Protein AF-A0A3B8Z923-F1 (afdb_monomer_lite)

Foldseek 3Di:
DDDPPPDDDPVLVVLVVVLVVCVVVVQPRDPVLSVQLVVQCVVQDCDDPVSNVVSNCVSRPD

Secondary stru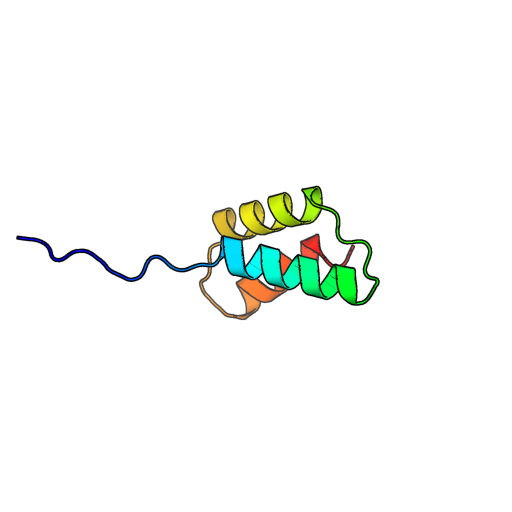cture (DSSP, 8-state):
-PPP------HHHHHHHHHHHHHHTT----HHHHHHHHHHHHHH-SSSHHHHHHHHHHHH--

Radius of gyration: 13.58 Å; chains: 1; bounding box: 48×18×26 Å

Structure (mmCIF, N/CA/C/O backbone):
data_AF-A0A3B8Z923-F1
#
_entry.id   AF-A0A3B8Z923-F1
#
loop_
_atom_site.group_PDB
_atom_site.id
_atom_site.type_symbol
_atom_site.label_atom_id
_atom_site.label_alt_id
_atom_site.label_comp_id
_atom_site.label_asym_id
_atom_site.label_entity_id
_atom_site.label_seq_id
_atom_site.pdbx_PDB_ins_code
_atom_site.Cartn_x
_atom_site.Cartn_y
_atom_site.Cartn_z
_atom_site.occupancy
_atom_site.B_iso_or_equiv
_atom_site.auth_seq_id
_atom_site.auth_comp_id
_atom_site.auth_asym_id
_atom_site.auth_atom_id
_atom_site.pdbx_PDB_model_num
ATOM 1 N N . MET A 1 1 ? -38.501 4.117 7.200 1.00 49.75 1 MET A N 1
ATOM 2 C CA . MET A 1 1 ? -37.861 4.406 5.898 1.00 49.75 1 MET A CA 1
ATOM 3 C C . MET A 1 1 ? -36.422 4.797 6.186 1.00 49.75 1 MET A C 1
ATOM 5 O O . MET A 1 1 ? -36.225 5.823 6.819 1.00 49.75 1 MET A O 1
ATOM 9 N N . GLN A 1 2 ? -35.437 3.963 5.848 1.00 49.03 2 GLN A N 1
ATOM 10 C CA . GLN A 1 2 ? -34.022 4.302 6.032 1.00 49.03 2 GLN A CA 1
ATOM 11 C C . GLN A 1 2 ? -33.480 4.805 4.689 1.00 49.03 2 GLN A C 1
ATOM 13 O O . GLN A 1 2 ? -33.711 4.169 3.662 1.00 49.03 2 GLN A O 1
ATOM 18 N N . ALA A 1 3 ? -32.865 5.990 4.694 1.00 52.22 3 ALA A N 1
ATOM 19 C CA . ALA A 1 3 ? -32.299 6.623 3.505 1.00 52.22 3 ALA A CA 1
ATOM 20 C C . ALA A 1 3 ? -31.157 5.767 2.925 1.00 52.22 3 ALA A C 1
ATOM 22 O O . ALA A 1 3 ? -30.459 5.102 3.695 1.00 52.22 3 ALA A O 1
ATOM 23 N N . PRO A 1 4 ? -30.929 5.772 1.599 1.00 52.94 4 PRO A N 1
ATOM 24 C CA . PRO A 1 4 ? -29.790 5.072 1.028 1.00 52.94 4 PRO A CA 1
ATOM 25 C C . PRO A 1 4 ? -28.504 5.746 1.519 1.00 52.94 4 PRO A C 1
ATOM 27 O O . PRO A 1 4 ? -28.284 6.933 1.280 1.00 52.94 4 PRO A O 1
ATOM 30 N N . SER A 1 5 ? -27.664 4.990 2.227 1.00 59.41 5 SER A N 1
ATOM 31 C CA . SER A 1 5 ? -26.345 5.403 2.720 1.00 59.41 5 SER A CA 1
ATOM 32 C C . SER A 1 5 ? -25.396 5.649 1.538 1.00 59.41 5 SER A C 1
ATOM 34 O O . SER A 1 5 ? -24.592 4.797 1.165 1.00 59.41 5 SER A O 1
ATOM 36 N N . GLY A 1 6 ? -25.544 6.799 0.887 1.00 59.81 6 GLY A N 1
ATOM 37 C CA . GLY A 1 6 ? -24.942 7.133 -0.404 1.00 59.81 6 GLY A CA 1
ATOM 38 C C . GLY A 1 6 ? -23.460 7.499 -0.384 1.00 59.81 6 GLY A C 1
ATOM 39 O O . GLY A 1 6 ? -23.057 8.352 -1.166 1.00 59.81 6 GLY A O 1
ATOM 40 N N . ASN A 1 7 ? -22.637 6.888 0.469 1.00 60.31 7 ASN A N 1
ATOM 41 C CA . ASN A 1 7 ? -21.188 7.059 0.367 1.00 60.31 7 ASN A CA 1
ATOM 42 C C . ASN A 1 7 ? -20.428 5.815 0.844 1.00 60.31 7 ASN A C 1
ATOM 44 O O . ASN A 1 7 ? -19.800 5.813 1.902 1.00 60.31 7 ASN A O 1
ATOM 48 N N . GLN A 1 8 ? -20.497 4.730 0.069 1.00 73.12 8 GLN A N 1
ATOM 49 C CA . GLN A 1 8 ? -19.549 3.630 0.242 1.00 73.12 8 GLN A CA 1
ATOM 50 C C . GLN A 1 8 ? -18.152 4.139 -0.139 1.00 73.12 8 GLN A C 1
ATOM 52 O O . GLN A 1 8 ? -17.929 4.576 -1.268 1.00 73.12 8 GLN A O 1
ATOM 57 N N . GLY A 1 9 ? -17.223 4.130 0.819 1.00 82.19 9 GLY A N 1
ATOM 58 C CA . GLY A 1 9 ? -15.845 4.561 0.591 1.00 82.19 9 GLY A CA 1
ATOM 59 C C . GLY A 1 9 ? -15.146 3.716 -0.481 1.00 82.19 9 GLY A C 1
ATOM 60 O O . GLY A 1 9 ? -15.345 2.506 -0.571 1.00 82.19 9 GLY A O 1
ATOM 61 N N . ARG A 1 10 ? -14.283 4.349 -1.281 1.00 91.62 10 ARG A N 1
ATOM 62 C CA . ARG A 1 10 ? -13.589 3.738 -2.432 1.00 91.62 10 ARG A CA 1
ATOM 63 C C . ARG A 1 10 ? -12.181 3.239 -2.094 1.00 91.62 10 ARG A C 1
ATOM 65 O O . ARG A 1 10 ? -11.253 3.390 -2.882 1.00 91.62 10 ARG A O 1
ATOM 72 N N . ILE A 1 11 ? -11.984 2.666 -0.905 1.00 92.50 11 ILE A N 1
ATOM 73 C CA . ILE A 1 11 ? -10.627 2.357 -0.421 1.00 92.50 11 ILE A CA 1
ATOM 74 C C . ILE A 1 11 ? -9.880 1.371 -1.329 1.00 92.50 11 ILE A C 1
ATOM 76 O O . ILE A 1 11 ? -8.720 1.600 -1.658 1.00 92.50 11 ILE A O 1
ATOM 80 N N . ALA A 1 12 ? -10.547 0.316 -1.802 1.00 93.88 12 ALA A N 1
ATOM 81 C CA . ALA A 1 12 ? -9.921 -0.668 -2.683 1.00 93.88 12 ALA A CA 1
ATOM 82 C C . ALA A 1 12 ? -9.502 -0.050 -4.030 1.00 93.88 12 ALA A C 1
ATOM 84 O O . ALA A 1 12 ? -8.415 -0.338 -4.528 1.00 93.88 12 ALA A O 1
ATOM 85 N N . GLU A 1 13 ? -10.331 0.839 -4.589 1.00 95.75 13 GLU A N 1
ATOM 86 C CA . GLU A 1 13 ? -10.011 1.591 -5.810 1.00 95.75 13 GLU A CA 1
ATOM 87 C C . GLU A 1 13 ? -8.803 2.506 -5.581 1.00 95.75 13 GLU A C 1
ATOM 89 O O . GLU A 1 13 ? -7.867 2.497 -6.378 1.00 95.75 13 GLU A O 1
ATOM 94 N N . ASN A 1 14 ? -8.774 3.233 -4.462 1.00 95.56 14 ASN A N 1
ATOM 95 C CA . ASN A 1 14 ? -7.667 4.122 -4.112 1.00 95.56 14 ASN A CA 1
ATOM 96 C C . ASN A 1 14 ? -6.343 3.358 -3.959 1.00 95.56 14 ASN A C 1
ATOM 98 O O . ASN A 1 14 ? -5.323 3.801 -4.484 1.00 95.56 14 ASN A O 1
ATOM 102 N N . ILE A 1 15 ? -6.360 2.182 -3.320 1.00 95.69 15 ILE A N 1
ATOM 103 C CA . ILE A 1 15 ? -5.179 1.310 -3.210 1.00 95.69 15 ILE A CA 1
ATOM 104 C C . ILE A 1 15 ? -4.727 0.841 -4.600 1.00 95.69 15 ILE A C 1
ATOM 106 O O . ILE A 1 15 ? -3.533 0.874 -4.900 1.00 95.69 15 ILE A O 1
ATOM 110 N N . MET A 1 16 ? -5.659 0.460 -5.485 1.00 96.44 16 MET A N 1
ATOM 111 C CA . MET A 1 16 ? -5.313 0.101 -6.864 1.00 96.44 16 MET A CA 1
ATOM 112 C C . MET A 1 16 ? -4.682 1.269 -7.630 1.00 96.44 16 MET A C 1
ATOM 114 O O . MET A 1 16 ? -3.680 1.069 -8.319 1.00 96.44 16 MET A O 1
ATOM 118 N N . TYR A 1 17 ? -5.248 2.476 -7.537 1.00 97.19 17 TYR A N 1
ATOM 119 C CA . TYR A 1 17 ? -4.699 3.662 -8.197 1.00 97.19 17 TYR A CA 1
ATOM 120 C C . TYR A 1 17 ? -3.309 4.007 -7.669 1.00 97.19 17 TYR A C 1
ATOM 122 O O . TYR A 1 17 ? -2.406 4.265 -8.463 1.00 97.19 17 TYR A O 1
ATOM 130 N N . PHE A 1 18 ? -3.107 3.927 -6.355 1.00 96.12 18 PHE A N 1
ATOM 131 C CA . PHE A 1 18 ? -1.803 4.151 -5.748 1.00 96.12 18 PHE A CA 1
ATOM 132 C C . PHE A 1 18 ? -0.770 3.116 -6.213 1.00 96.12 18 PHE A C 1
ATOM 134 O O . PHE A 1 18 ? 0.314 3.483 -6.656 1.00 96.12 18 PHE A O 1
ATOM 141 N N . ALA A 1 19 ? -1.118 1.828 -6.248 1.00 96.69 19 ALA A N 1
ATOM 142 C CA . ALA A 1 19 ? -0.223 0.795 -6.767 1.00 96.69 19 ALA A CA 1
ATOM 143 C C . ALA A 1 19 ? 0.132 0.997 -8.253 1.00 96.69 19 ALA A C 1
ATOM 145 O O . ALA A 1 19 ? 1.265 0.739 -8.666 1.00 96.69 19 ALA A O 1
ATOM 146 N N . ARG A 1 20 ? -0.815 1.486 -9.069 1.00 96.19 20 ARG A N 1
ATOM 147 C CA . ARG A 1 20 ? -0.541 1.868 -10.465 1.00 96.19 20 ARG A CA 1
ATOM 148 C C . ARG A 1 20 ? 0.420 3.049 -10.546 1.00 96.19 20 ARG A C 1
ATOM 150 O O . ARG A 1 20 ? 1.321 3.008 -11.379 1.00 96.19 20 ARG A O 1
ATOM 157 N N . LEU A 1 21 ? 0.257 4.050 -9.680 1.00 97.25 21 LEU A N 1
ATOM 158 C CA . LEU A 1 21 ? 1.170 5.188 -9.588 1.00 97.25 21 LEU A CA 1
ATOM 159 C C . LEU A 1 21 ? 2.593 4.716 -9.257 1.00 97.25 21 LEU A C 1
ATOM 161 O O . LEU A 1 21 ? 3.525 5.047 -9.987 1.00 97.25 21 LEU A O 1
ATOM 165 N N . LEU A 1 22 ? 2.754 3.866 -8.239 1.00 95.75 22 LEU A N 1
ATOM 166 C CA . LEU A 1 22 ? 4.054 3.295 -7.873 1.00 95.75 22 LEU A CA 1
ATOM 167 C C . LEU A 1 22 ? 4.684 2.518 -9.038 1.00 95.75 22 LEU A C 1
ATOM 169 O O . LEU A 1 22 ? 5.859 2.708 -9.346 1.00 95.75 22 LEU A O 1
ATOM 173 N N . ARG A 1 23 ? 3.895 1.705 -9.751 1.00 95.19 23 ARG A N 1
ATOM 174 C CA . ARG A 1 23 ? 4.371 0.989 -10.943 1.00 95.19 23 ARG A CA 1
ATOM 175 C C . ARG A 1 23 ? 4.804 1.939 -12.058 1.00 95.19 23 ARG A C 1
ATOM 177 O O . ARG A 1 23 ? 5.847 1.717 -12.663 1.00 95.19 23 ARG A O 1
ATOM 184 N N . SER A 1 24 ? 4.032 2.994 -12.328 1.00 96.88 24 SER A N 1
ATOM 185 C CA . SER A 1 24 ? 4.415 4.004 -13.326 1.00 96.88 24 SER A CA 1
ATOM 186 C C . SER A 1 24 ? 5.680 4.772 -12.940 1.00 96.88 24 SER A C 1
ATOM 188 O O . SER A 1 24 ? 6.402 5.226 -13.820 1.00 96.88 24 SER A O 1
ATOM 190 N N . ALA A 1 25 ? 5.980 4.855 -11.642 1.00 97.06 25 ALA A N 1
ATOM 191 C CA . ALA A 1 25 ? 7.215 5.422 -11.113 1.00 97.06 25 ALA A CA 1
ATOM 192 C C . ALA A 1 25 ? 8.396 4.426 -11.106 1.00 97.06 25 ALA A C 1
ATOM 194 O O . ALA A 1 25 ? 9.479 4.769 -10.641 1.00 97.06 25 ALA A O 1
ATOM 195 N N . GLY A 1 26 ? 8.209 3.201 -11.610 1.00 95.31 26 GLY A N 1
ATOM 196 C CA . GLY A 1 26 ? 9.259 2.184 -11.712 1.00 95.31 26 GLY A CA 1
ATOM 197 C C . GLY A 1 26 ? 9.388 1.258 -10.500 1.00 95.31 26 GLY A C 1
ATOM 198 O O . GLY A 1 26 ? 10.288 0.42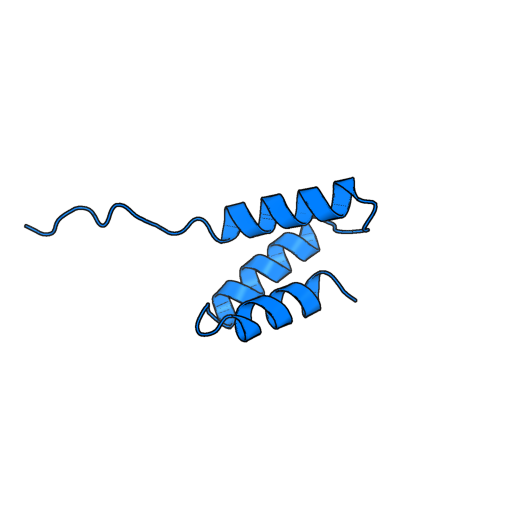1 -10.486 1.00 95.31 26 GLY A O 1
ATOM 199 N N . LEU A 1 27 ? 8.503 1.351 -9.500 1.00 94.56 27 LEU A N 1
ATOM 200 C CA . LEU A 1 27 ? 8.521 0.419 -8.372 1.00 94.56 27 LEU A CA 1
ATOM 201 C C . LEU A 1 27 ? 7.934 -0.948 -8.781 1.00 94.56 27 LEU A C 1
ATOM 203 O O . LEU A 1 27 ? 6.908 -0.996 -9.473 1.00 94.56 27 LEU A O 1
ATOM 207 N N . PRO A 1 28 ? 8.513 -2.071 -8.314 1.00 92.75 28 PRO A N 1
ATOM 208 C CA . PRO A 1 28 ? 8.092 -3.425 -8.677 1.00 92.75 28 PRO A CA 1
ATOM 209 C C . PRO A 1 28 ? 6.824 -3.870 -7.921 1.00 92.75 28 PRO A C 1
ATOM 211 O O . PRO A 1 28 ? 6.806 -4.875 -7.214 1.00 92.75 28 PRO A O 1
ATOM 214 N N . VAL A 1 29 ? 5.723 -3.132 -8.076 1.00 95.06 29 VAL A N 1
ATOM 215 C CA . VAL A 1 29 ? 4.442 -3.445 -7.428 1.00 95.06 29 VAL A CA 1
ATOM 216 C C . VAL A 1 29 ? 3.578 -4.305 -8.352 1.00 95.06 29 VAL A C 1
ATOM 218 O O . VAL A 1 29 ? 2.974 -3.824 -9.320 1.00 95.06 29 VAL A O 1
ATOM 221 N N . GLY A 1 30 ? 3.513 -5.604 -8.054 1.00 92.19 30 GLY A N 1
ATOM 222 C CA . GLY A 1 30 ? 2.686 -6.581 -8.769 1.00 92.19 30 GLY A CA 1
ATOM 223 C C . GLY A 1 30 ? 1.225 -6.629 -8.286 1.00 92.19 30 GLY A C 1
ATOM 224 O O . GLY A 1 30 ? 0.924 -6.151 -7.195 1.00 92.19 30 GLY A O 1
ATOM 225 N N . PRO A 1 31 ? 0.298 -7.228 -9.060 1.00 93.25 31 PRO A N 1
ATOM 226 C CA . PRO A 1 31 ? -1.108 -7.385 -8.665 1.00 93.25 31 PRO A CA 1
ATOM 227 C C . PRO A 1 31 ? -1.313 -8.117 -7.329 1.00 93.25 31 PRO A C 1
ATOM 229 O O . PRO A 1 31 ? -2.215 -7.751 -6.585 1.00 93.25 31 PRO A O 1
ATOM 232 N N . GLY A 1 32 ? -0.457 -9.094 -6.998 1.00 95.62 32 GLY A N 1
ATOM 233 C CA . GLY A 1 32 ? -0.505 -9.806 -5.712 1.00 95.62 32 GLY A CA 1
ATOM 234 C C . GLY A 1 32 ? -0.372 -8.859 -4.517 1.00 95.62 32 GLY A C 1
ATOM 235 O O . GLY A 1 32 ? -1.263 -8.812 -3.680 1.00 95.62 32 GLY A O 1
ATOM 236 N N . LYS A 1 33 ? 0.636 -7.974 -4.538 1.00 95.31 33 LYS A N 1
ATOM 237 C CA . LYS A 1 33 ? 0.842 -6.948 -3.499 1.00 95.31 33 LYS A CA 1
ATOM 238 C C . LYS A 1 33 ? -0.358 -6.016 -3.322 1.00 95.31 33 LYS A C 1
ATOM 240 O O . LYS A 1 33 ? -0.596 -5.517 -2.229 1.00 95.31 33 LYS A O 1
ATOM 245 N N . VAL A 1 34 ? -1.123 -5.769 -4.387 1.00 96.31 34 VAL A N 1
ATOM 246 C CA . VAL A 1 34 ? -2.352 -4.960 -4.316 1.00 96.31 34 VAL A CA 1
ATOM 247 C C . VAL A 1 34 ? -3.458 -5.711 -3.578 1.00 96.31 34 VAL A C 1
ATOM 249 O O . VAL A 1 34 ? -4.140 -5.121 -2.744 1.00 96.31 34 VAL A O 1
ATOM 252 N N . LEU A 1 35 ? -3.628 -7.005 -3.858 1.00 96.62 35 LEU A N 1
ATOM 253 C CA . LEU A 1 35 ? -4.588 -7.855 -3.149 1.00 96.62 35 LEU A CA 1
ATOM 254 C C . LEU A 1 35 ? -4.211 -8.010 -1.672 1.00 96.62 35 LEU A C 1
ATOM 256 O O . LEU A 1 35 ? -5.089 -7.918 -0.810 1.00 96.62 35 LEU A O 1
ATOM 260 N N . ASP A 1 36 ? -2.919 -8.164 -1.386 1.00 96.50 36 ASP A N 1
ATOM 261 C CA . ASP A 1 36 ? -2.395 -8.246 -0.024 1.00 96.50 36 ASP A CA 1
ATOM 262 C C . ASP A 1 36 ? -2.647 -6.938 0.734 1.00 96.50 36 ASP A C 1
ATOM 264 O O . ASP A 1 36 ? -3.177 -6.963 1.841 1.00 96.50 36 ASP A O 1
ATOM 268 N N . ALA A 1 37 ? -2.391 -5.782 0.110 1.00 95.75 37 ALA A N 1
ATOM 269 C CA . ALA A 1 37 ? -2.673 -4.470 0.696 1.00 95.75 37 ALA A CA 1
ATOM 270 C C . ALA A 1 37 ? -4.167 -4.256 0.983 1.00 95.75 37 ALA A C 1
ATOM 272 O O . ALA A 1 37 ? -4.532 -3.803 2.066 1.00 95.75 37 ALA A O 1
ATOM 273 N N . ILE A 1 38 ? -5.053 -4.621 0.050 1.00 95.75 38 ILE A N 1
ATOM 274 C CA . ILE A 1 38 ? -6.507 -4.534 0.263 1.00 95.75 38 ILE A CA 1
ATOM 275 C C . ILE A 1 38 ? -6.943 -5.447 1.418 1.00 95.75 38 ILE A C 1
ATOM 277 O O . ILE A 1 38 ? -7.798 -5.067 2.220 1.00 95.75 38 ILE A O 1
ATOM 281 N N . SER A 1 39 ? -6.374 -6.650 1.502 1.00 95.62 39 SER A N 1
ATOM 282 C CA . SER A 1 39 ? -6.691 -7.618 2.556 1.00 95.62 39 SER A CA 1
ATOM 283 C C . SER A 1 39 ? -6.186 -7.147 3.917 1.00 95.62 39 SER A C 1
ATOM 285 O O . SER A 1 39 ? -6.931 -7.195 4.892 1.00 95.62 39 SER A O 1
ATOM 287 N N . ALA A 1 40 ? -4.967 -6.616 3.973 1.00 95.00 40 ALA A N 1
ATOM 288 C CA . ALA A 1 40 ? -4.375 -6.074 5.185 1.00 95.00 40 ALA A CA 1
ATOM 289 C C . ALA A 1 40 ? -5.186 -4.881 5.718 1.00 95.00 40 ALA A C 1
ATOM 291 O O . ALA A 1 40 ? -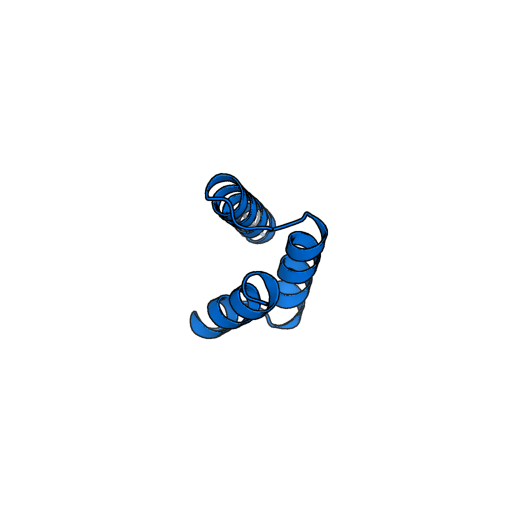5.553 -4.876 6.890 1.00 95.00 40 ALA A O 1
ATOM 292 N N . VAL A 1 41 ? -5.582 -3.936 4.856 1.00 94.19 41 VAL A N 1
ATOM 293 C CA . VAL A 1 41 ? -6.423 -2.792 5.262 1.00 94.19 41 VAL A CA 1
ATOM 294 C C . VAL A 1 41 ? -7.803 -3.250 5.741 1.00 94.19 41 VAL A C 1
ATOM 296 O O . VAL A 1 41 ? -8.361 -2.669 6.666 1.00 94.19 41 VAL A O 1
ATOM 299 N N . ARG A 1 42 ? -8.363 -4.319 5.162 1.00 92.75 42 ARG A N 1
ATOM 300 C CA . ARG A 1 42 ? -9.635 -4.897 5.626 1.00 92.75 42 ARG A CA 1
ATOM 301 C C . ARG A 1 42 ? -9.525 -5.525 7.017 1.00 92.75 42 ARG A C 1
ATOM 303 O O . ARG A 1 42 ? -10.503 -5.495 7.755 1.00 92.75 42 ARG A O 1
ATOM 310 N N . LEU A 1 43 ? -8.374 -6.114 7.341 1.00 93.88 43 LEU A N 1
ATOM 311 C CA . LEU A 1 43 ? -8.114 -6.759 8.629 1.00 93.88 43 LEU A CA 1
ATOM 312 C C . LEU A 1 43 ? -7.783 -5.746 9.729 1.00 93.88 43 LEU A C 1
ATOM 314 O O . LEU A 1 43 ? -8.277 -5.885 10.842 1.00 93.88 43 LEU A O 1
ATOM 318 N N . VAL A 1 44 ? -6.962 -4.742 9.413 1.00 92.19 44 VAL A N 1
ATOM 319 C CA . VAL A 1 44 ? -6.534 -3.699 10.358 1.00 92.19 44 VAL A CA 1
ATOM 320 C C . VAL A 1 44 ? -7.634 -2.656 10.571 1.00 92.19 44 VAL A C 1
ATOM 322 O O . VAL A 1 44 ? -7.826 -2.174 11.683 1.00 92.19 44 VAL A O 1
ATOM 325 N N 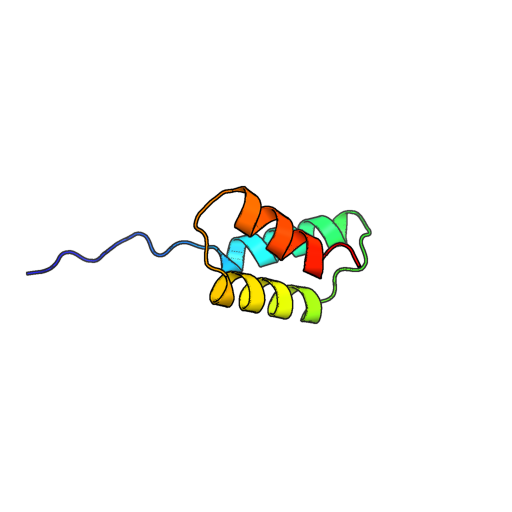. GLY A 1 45 ? -8.398 -2.341 9.523 1.00 88.50 45 GLY A N 1
ATOM 326 C CA . GLY A 1 45 ? -9.318 -1.210 9.517 1.00 88.50 45 GLY A CA 1
ATOM 327 C C . GLY A 1 45 ? -8.610 0.114 9.221 1.00 88.50 45 GLY A C 1
ATOM 328 O O . GLY A 1 45 ? -7.408 0.166 8.970 1.00 88.50 45 GLY A O 1
ATOM 329 N N . ILE A 1 46 ? -9.390 1.195 9.198 1.00 83.25 46 ILE A N 1
ATOM 330 C CA . ILE A 1 46 ? -8.905 2.566 8.999 1.00 83.25 46 ILE A CA 1
ATOM 331 C C . ILE A 1 46 ? -9.375 3.356 10.218 1.00 83.25 46 ILE A C 1
ATOM 333 O O . ILE A 1 46 ? -10.465 3.928 10.198 1.00 83.25 46 ILE A O 1
ATOM 337 N N . GLY A 1 47 ? -8.615 3.248 11.308 1.00 85.12 47 GLY A N 1
ATOM 338 C CA . GLY A 1 47 ? -8.845 3.992 12.543 1.00 85.12 47 GLY A CA 1
ATOM 339 C C . GLY A 1 47 ? -8.126 5.329 12.472 1.00 85.12 47 GLY A C 1
ATOM 340 O O . GLY A 1 47 ? -8.743 6.348 12.169 1.00 85.12 47 GLY A O 1
ATOM 341 N N . GLU A 1 48 ? -6.810 5.289 12.671 1.00 90.75 48 GLU A N 1
ATOM 342 C CA . GLU A 1 48 ? -5.933 6.455 12.580 1.00 90.75 48 GLU A CA 1
ATOM 343 C C . GLU A 1 48 ? -5.169 6.494 11.248 1.00 90.75 48 GLU A C 1
ATOM 345 O O . GLU A 1 48 ? -5.061 5.506 10.512 1.00 90.75 48 GLU A O 1
ATOM 350 N N . GLN A 1 49 ? -4.608 7.660 10.919 1.00 89.06 49 GLN A N 1
ATOM 351 C CA . GLN A 1 49 ? -3.808 7.827 9.703 1.00 89.06 49 GLN A CA 1
ATOM 352 C C . GLN A 1 49 ? -2.580 6.900 9.692 1.00 89.06 49 GLN A C 1
ATOM 354 O O . GLN A 1 49 ? -2.208 6.392 8.627 1.00 89.06 49 GLN A O 1
ATOM 359 N N . GLU A 1 50 ? -1.952 6.664 10.850 1.00 93.19 50 GLU A N 1
ATOM 360 C CA . GLU A 1 50 ? -0.769 5.806 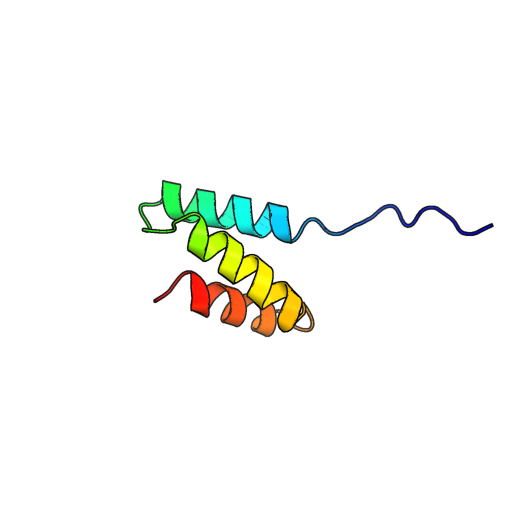10.931 1.00 93.19 50 GLU A CA 1
ATOM 361 C C . GLU A 1 50 ? -1.076 4.339 10.610 1.00 93.19 50 GLU A C 1
ATOM 363 O O . GLU A 1 50 ? -0.237 3.677 9.994 1.00 93.19 50 GLU A O 1
ATOM 368 N N . ASP A 1 51 ? -2.269 3.842 10.952 1.00 91.75 51 ASP A N 1
ATOM 369 C CA . ASP A 1 51 ? -2.672 2.457 10.675 1.00 91.75 51 ASP A CA 1
ATOM 370 C C . ASP A 1 51 ? -2.644 2.183 9.171 1.00 91.75 51 ASP A C 1
ATOM 372 O O . ASP A 1 51 ? -2.057 1.202 8.705 1.00 91.75 51 ASP A O 1
ATOM 376 N N . LEU A 1 52 ? -3.223 3.099 8.387 1.00 92.19 52 LEU A N 1
ATOM 377 C CA . LEU A 1 52 ? -3.236 2.993 6.933 1.00 92.19 52 LEU A CA 1
ATOM 378 C C . LEU A 1 52 ? -1.820 3.104 6.354 1.00 92.19 52 LEU A C 1
ATOM 380 O O . LEU A 1 52 ? -1.472 2.350 5.442 1.00 92.19 52 LEU A O 1
ATOM 384 N N . TYR A 1 53 ? -1.002 4.018 6.881 1.00 93.19 53 TYR A N 1
ATOM 385 C CA . TYR A 1 53 ? 0.377 4.200 6.432 1.00 93.19 53 TYR A CA 1
ATOM 386 C C . TYR A 1 53 ? 1.199 2.922 6.614 1.00 93.19 53 TYR A C 1
ATOM 388 O O . TYR A 1 53 ? 1.736 2.398 5.636 1.00 93.19 53 TYR A O 1
ATOM 396 N N . TRP A 1 54 ? 1.268 2.387 7.836 1.00 93.62 54 TRP A N 1
ATOM 397 C CA . TRP A 1 54 ? 2.076 1.203 8.128 1.00 93.62 54 TRP A CA 1
ATOM 398 C C . TRP A 1 54 ? 1.548 -0.043 7.421 1.00 93.62 54 TRP A C 1
ATOM 400 O O . TRP A 1 54 ? 2.337 -0.866 6.946 1.00 93.62 54 TRP A O 1
ATOM 410 N N . CYS A 1 55 ? 0.226 -0.152 7.268 1.00 94.00 55 CYS A N 1
ATOM 411 C CA . CYS A 1 55 ? -0.396 -1.232 6.518 1.00 94.00 55 CYS A CA 1
ATOM 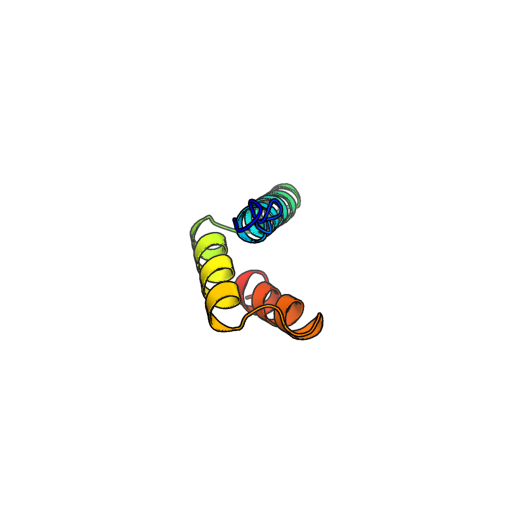412 C C . CYS A 1 55 ? 0.072 -1.243 5.054 1.00 94.00 55 CYS A C 1
ATOM 414 O O . CYS A 1 55 ? 0.590 -2.257 4.579 1.00 94.00 55 CYS A O 1
ATOM 416 N N . LEU A 1 56 ? -0.016 -0.111 4.348 1.00 94.62 56 LEU A N 1
ATOM 417 C CA . LEU A 1 56 ? 0.430 -0.020 2.954 1.00 94.62 56 LEU A CA 1
ATOM 418 C C . LEU A 1 56 ? 1.954 -0.111 2.819 1.00 94.62 56 LEU A C 1
ATOM 420 O O . LEU A 1 56 ? 2.446 -0.752 1.888 1.00 94.62 56 LEU A O 1
ATOM 424 N N . PHE A 1 57 ? 2.698 0.477 3.758 1.00 93.38 57 PHE A N 1
ATOM 425 C CA . PHE A 1 57 ? 4.157 0.401 3.795 1.00 93.38 57 PHE A CA 1
ATOM 426 C C . PHE A 1 57 ? 4.633 -1.055 3.838 1.00 93.38 57 PHE A C 1
ATOM 428 O O . PHE A 1 57 ? 5.468 -1.441 3.027 1.00 93.38 57 PHE A O 1
ATOM 435 N N . SER A 1 58 ? 4.030 -1.894 4.689 1.00 92.81 58 SER A N 1
ATOM 436 C CA . SER A 1 58 ? 4.398 -3.314 4.816 1.00 92.81 58 SER A CA 1
ATOM 437 C C . SER A 1 58 ? 4.269 -4.115 3.511 1.00 92.81 58 SER A C 1
ATOM 439 O O . SER A 1 58 ? 4.962 -5.114 3.316 1.00 92.81 58 SER A O 1
ATOM 441 N N . GLN A 1 59 ? 3.386 -3.685 2.604 1.00 93.94 59 GLN A N 1
ATOM 442 C CA . GLN A 1 59 ? 3.133 -4.383 1.346 1.00 93.94 59 GLN A CA 1
ATOM 443 C C . GLN A 1 59 ? 3.938 -3.803 0.186 1.00 93.94 59 GLN A C 1
ATOM 445 O O . GLN A 1 59 ? 4.423 -4.565 -0.656 1.00 93.94 59 GLN A O 1
ATOM 450 N N . PHE A 1 60 ? 4.109 -2.481 0.141 1.00 93.25 60 PHE A N 1
ATOM 451 C CA . PHE A 1 60 ? 4.778 -1.793 -0.967 1.00 93.25 60 PHE A CA 1
ATOM 452 C C . PHE A 1 60 ? 6.264 -1.513 -0.739 1.00 93.25 60 PHE A C 1
ATOM 454 O O . PHE A 1 60 ? 6.957 -1.174 -1.696 1.00 93.25 60 PHE A O 1
ATOM 461 N N . VAL A 1 61 ? 6.756 -1.677 0.488 1.00 86.00 61 VAL A N 1
ATOM 462 C CA . VAL A 1 61 ? 8.156 -1.477 0.867 1.00 86.00 61 VAL A CA 1
ATOM 463 C C . VAL A 1 61 ? 8.646 -2.733 1.588 1.00 86.00 61 VAL A C 1
ATOM 465 O O . VAL A 1 61 ? 8.658 -2.803 2.813 1.00 86.00 61 VAL A O 1
ATOM 468 N N . ASN A 1 62 ? 8.978 -3.762 0.806 1.00 63.44 62 ASN A N 1
ATOM 469 C CA . ASN A 1 62 ? 9.685 -4.968 1.245 1.00 63.44 62 ASN A CA 1
ATOM 470 C C . ASN A 1 62 ? 10.329 -5.647 0.037 1.00 63.44 62 ASN A C 1
ATOM 472 O O . ASN A 1 62 ? 9.585 -5.828 -0.960 1.00 63.44 62 ASN A O 1
#

Sequence (62 aa):
MQAPSGNQGRIAENIMYFARLLRSAGLPVGPGKVLDAISAVRLVGIGEQEDLYWCLFSQFVN

pLDDT: mean 88.37, std 13.27, range [49.03, 97.25]